Protein AF-A0A7K0QNM3-F1 (afdb_monomer)

Nearest PDB structures (foldseek):
  1wh9-assembly1_A  TM=2.686E-01  e=2.298E+00  Homo sapiens
  5xxu-assembly1_D  TM=2.944E-01  e=6.802E+00  Toxoplasma gondii

Radius of gyration: 26.14 Å; Cα contacts (8 Å, |Δi|>4): 120; chains: 1; bounding box: 42×75×61 Å

Structure (mmCIF, N/CA/C/O backbone):
data_AF-A0A7K0QNM3-F1
#
_entry.id   AF-A0A7K0QNM3-F1
#
loop_
_atom_site.group_PDB
_atom_site.id
_atom_site.type_symbol
_atom_site.label_atom_id
_atom_site.label_alt_id
_atom_site.label_comp_id
_atom_site.label_asym_id
_atom_site.label_entity_id
_atom_site.label_seq_id
_atom_site.pdbx_PDB_ins_code
_atom_site.Cartn_x
_atom_site.Cartn_y
_atom_site.Cartn_z
_atom_site.occupancy
_atom_site.B_iso_or_equiv
_atom_site.auth_seq_id
_atom_site.auth_comp_id
_atom_site.auth_asym_id
_atom_site.auth_atom_id
_atom_site.pdbx_PDB_model_num
ATOM 1 N N . MET A 1 1 ? -21.523 -57.643 -12.670 1.00 50.50 1 MET A N 1
ATOM 2 C CA . MET A 1 1 ? -20.105 -58.072 -12.779 1.00 50.50 1 MET A CA 1
ATOM 3 C C . MET A 1 1 ? -19.397 -57.445 -13.990 1.00 50.50 1 MET A C 1
ATOM 5 O O . MET A 1 1 ? -18.878 -58.163 -14.833 1.00 50.50 1 MET A O 1
ATOM 9 N N . LYS A 1 2 ? -19.376 -56.111 -14.109 1.00 42.62 2 LYS A N 1
ATOM 10 C CA . LYS A 1 2 ? -18.713 -55.404 -15.231 1.00 42.62 2 LYS A CA 1
ATOM 11 C C . LYS A 1 2 ? -18.006 -54.104 -14.812 1.00 42.62 2 LYS A C 1
ATOM 13 O O . LYS A 1 2 ? -17.460 -53.414 -15.654 1.00 42.62 2 LYS A O 1
ATOM 18 N N . ILE A 1 3 ? -17.982 -53.801 -13.511 1.00 51.78 3 ILE A N 1
ATOM 19 C CA . ILE A 1 3 ? -17.499 -52.521 -12.958 1.00 51.78 3 ILE A CA 1
ATOM 20 C C . ILE A 1 3 ? -16.169 -52.710 -12.190 1.00 51.78 3 ILE A C 1
ATOM 22 O O . ILE A 1 3 ? -15.588 -51.763 -11.688 1.00 51.78 3 ILE A O 1
ATOM 26 N N . LEU A 1 4 ? -15.637 -53.939 -12.133 1.00 44.53 4 LEU A N 1
ATOM 27 C CA . LEU A 1 4 ? -14.454 -54.290 -11.326 1.00 44.53 4 LEU A CA 1
ATOM 28 C C . LEU A 1 4 ? -13.198 -54.607 -12.164 1.00 44.53 4 LEU A C 1
ATOM 30 O O . LEU A 1 4 ? -12.223 -55.130 -11.648 1.00 44.53 4 LEU A O 1
ATOM 34 N N . ARG A 1 5 ? -13.211 -54.323 -13.474 1.00 45.72 5 ARG A N 1
ATOM 35 C CA . ARG A 1 5 ? -12.086 -54.621 -14.390 1.00 45.72 5 ARG A CA 1
ATOM 36 C C . ARG A 1 5 ? -11.502 -53.403 -15.104 1.00 45.72 5 ARG A C 1
ATOM 38 O O . ARG A 1 5 ? -10.649 -53.569 -15.961 1.00 45.72 5 ARG A O 1
ATOM 45 N N . VAL A 1 6 ? -11.951 -52.196 -14.765 1.00 43.94 6 VAL A N 1
ATOM 46 C CA . VAL A 1 6 ? -11.486 -50.961 -15.426 1.00 43.94 6 VAL A CA 1
ATOM 47 C C . VAL A 1 6 ? -10.458 -50.201 -14.570 1.00 43.94 6 VAL A C 1
ATOM 49 O O . VAL A 1 6 ? -9.811 -49.286 -15.052 1.00 43.94 6 VAL A O 1
ATOM 52 N N . LEU A 1 7 ? -10.234 -50.618 -13.318 1.00 46.38 7 LEU A N 1
ATOM 53 C CA . LEU A 1 7 ? -9.325 -49.940 -12.378 1.00 46.38 7 LEU A CA 1
ATOM 54 C C . LEU A 1 7 ? -7.872 -50.445 -12.387 1.00 46.38 7 LEU A C 1
ATOM 56 O O . LEU A 1 7 ? -7.082 -50.032 -11.546 1.00 46.38 7 LEU A O 1
ATOM 60 N N . LEU A 1 8 ? -7.491 -51.326 -13.312 1.00 46.09 8 LEU A N 1
ATOM 61 C CA . LEU A 1 8 ? -6.155 -51.925 -13.306 1.00 46.09 8 LEU A CA 1
ATOM 62 C C . LEU A 1 8 ? -5.612 -52.112 -14.727 1.00 46.09 8 LEU A C 1
ATOM 64 O O . LEU A 1 8 ? -5.433 -53.230 -15.196 1.00 46.09 8 LEU A O 1
ATOM 68 N N . ALA A 1 9 ? -5.367 -51.013 -15.437 1.00 40.75 9 ALA A N 1
ATOM 69 C CA . ALA A 1 9 ? -4.527 -51.056 -16.629 1.00 40.75 9 ALA A CA 1
ATOM 70 C C . ALA A 1 9 ? -3.890 -49.689 -16.895 1.00 40.75 9 ALA A C 1
ATOM 72 O O . ALA A 1 9 ? -4.554 -48.784 -17.382 1.00 40.75 9 ALA A O 1
ATOM 73 N N . ALA A 1 10 ? -2.592 -49.619 -16.581 1.00 42.94 10 ALA A N 1
ATOM 74 C CA . ALA A 1 10 ? -1.568 -48.835 -17.273 1.00 42.94 10 ALA A CA 1
ATOM 75 C C . ALA A 1 10 ? -1.794 -47.307 -17.311 1.00 42.94 10 ALA A C 1
ATOM 77 O O . ALA A 1 10 ? -2.586 -46.788 -18.083 1.00 42.94 10 ALA A O 1
ATOM 78 N N . LEU A 1 11 ? -1.156 -46.506 -16.452 1.00 49.47 11 LEU A N 1
ATOM 79 C CA . LEU A 1 11 ? 0.298 -46.281 -16.401 1.00 49.47 11 LEU A CA 1
ATOM 80 C C . LEU A 1 11 ? 0.899 -46.111 -17.809 1.00 49.47 11 LEU A C 1
ATOM 82 O O . LEU A 1 11 ? 0.914 -47.063 -18.580 1.00 49.47 11 LEU A O 1
ATOM 86 N N . VAL A 1 12 ? 1.501 -44.938 -18.043 1.00 44.09 12 VAL A N 1
ATOM 87 C CA . VAL A 1 12 ? 2.282 -44.524 -19.228 1.00 44.09 12 VAL A CA 1
ATOM 88 C C . VAL A 1 12 ? 1.448 -43.894 -20.349 1.00 44.09 12 VAL A C 1
ATOM 90 O O . VAL A 1 12 ? 0.789 -44.592 -21.105 1.00 44.09 12 VAL A O 1
ATOM 93 N N . CYS A 1 13 ? 1.526 -42.562 -20.477 1.00 40.00 13 CYS A N 1
ATOM 94 C CA . CYS A 1 13 ? 2.000 -41.903 -21.703 1.00 40.00 13 CYS A CA 1
ATOM 95 C C . CYS A 1 13 ? 1.936 -40.365 -21.606 1.00 40.00 13 CYS A C 1
ATOM 97 O O . CYS A 1 13 ? 0.873 -39.770 -21.704 1.00 40.00 13 CYS A O 1
ATOM 99 N N . VAL A 1 14 ? 3.132 -39.774 -21.528 1.00 49.59 14 VAL A N 1
ATOM 100 C CA . VAL A 1 14 ? 3.577 -38.635 -22.352 1.00 49.59 14 VAL A CA 1
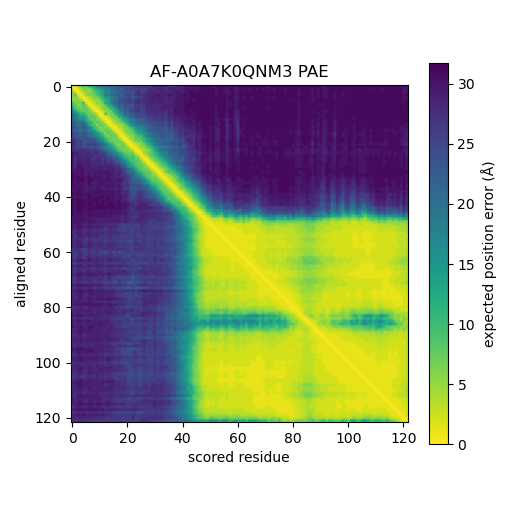ATOM 101 C C . VAL A 1 14 ? 3.122 -37.215 -21.964 1.00 49.59 14 VAL A C 1
ATOM 103 O O . VAL A 1 14 ? 1.956 -36.843 -21.956 1.00 49.59 14 VAL A O 1
ATOM 106 N N . ALA A 1 15 ? 4.159 -36.428 -21.671 1.00 48.56 15 ALA A N 1
ATOM 107 C CA . ALA A 1 15 ? 4.231 -34.978 -21.562 1.00 48.56 15 ALA A CA 1
ATOM 108 C C . ALA A 1 15 ? 3.926 -34.243 -22.891 1.00 48.56 15 ALA A C 1
ATOM 110 O O . ALA A 1 15 ? 3.743 -34.887 -23.914 1.00 48.56 15 ALA A O 1
ATOM 111 N N . LEU A 1 16 ? 4.026 -32.902 -22.865 1.00 43.50 16 LEU A N 1
ATOM 112 C CA . LEU A 1 16 ? 3.831 -31.897 -23.941 1.00 43.50 16 LEU A CA 1
ATOM 113 C C . LEU A 1 16 ? 2.384 -31.361 -24.022 1.00 43.50 16 LEU A C 1
ATOM 115 O O . LEU A 1 16 ? 1.444 -32.134 -24.054 1.00 43.50 16 LEU A O 1
ATOM 119 N N . ALA A 1 17 ? 2.100 -30.056 -24.077 1.00 50.16 17 ALA A N 1
ATOM 120 C CA . ALA A 1 17 ? 2.934 -28.892 -24.357 1.00 50.16 17 ALA A CA 1
ATOM 121 C C . ALA A 1 17 ? 2.348 -27.626 -23.699 1.00 50.16 17 ALA A C 1
ATOM 123 O O . ALA A 1 17 ? 1.141 -27.400 -23.710 1.00 50.16 17 ALA A O 1
ATOM 124 N N . VAL A 1 18 ? 3.235 -26.772 -23.187 1.00 52.00 18 VAL A N 1
ATOM 125 C CA . VAL A 1 18 ? 2.975 -25.343 -22.986 1.00 52.00 18 VAL A CA 1
ATOM 126 C C . VAL A 1 18 ? 2.908 -24.704 -24.373 1.00 52.00 18 VAL A C 1
ATOM 128 O O . VAL A 1 18 ? 3.913 -24.677 -25.078 1.00 52.00 18 VAL A O 1
ATOM 131 N N . THR A 1 19 ? 1.746 -24.198 -24.781 1.00 57.47 19 THR A N 1
ATOM 132 C CA . THR A 1 19 ? 1.618 -23.355 -25.978 1.00 57.47 19 THR A CA 1
ATOM 133 C C . THR A 1 19 ? 1.457 -21.903 -25.554 1.00 57.47 19 THR A C 1
ATOM 135 O O . THR A 1 19 ? 0.364 -21.451 -25.218 1.00 57.47 19 THR A O 1
ATOM 138 N N . VAL A 1 20 ? 2.571 -21.174 -25.574 1.00 53.44 20 VAL A N 1
ATOM 139 C CA . VAL A 1 20 ? 2.591 -19.713 -25.661 1.00 53.44 20 VAL A CA 1
ATOM 140 C C . VAL A 1 20 ? 2.182 -19.318 -27.082 1.00 53.44 20 VAL A C 1
ATOM 142 O O . VAL A 1 20 ? 2.952 -19.484 -28.021 1.00 53.44 20 VAL A O 1
ATOM 145 N N . ALA A 1 21 ? 0.959 -18.820 -27.253 1.00 52.47 21 ALA A N 1
ATOM 146 C CA . ALA A 1 21 ? 0.558 -18.115 -28.466 1.00 52.47 21 ALA A CA 1
ATOM 147 C C . ALA A 1 21 ? 0.656 -16.609 -28.188 1.00 52.47 21 ALA A C 1
ATOM 149 O O . ALA A 1 21 ? -0.248 -16.006 -27.616 1.00 52.47 21 ALA A O 1
ATOM 150 N N . ALA A 1 22 ? 1.803 -16.037 -28.552 1.00 54.47 22 ALA A N 1
ATOM 151 C CA . ALA A 1 22 ? 2.033 -14.605 -28.663 1.00 54.47 22 ALA A CA 1
ATOM 152 C C . ALA A 1 22 ? 2.212 -14.265 -30.153 1.00 54.47 22 ALA A C 1
ATOM 154 O O . ALA A 1 22 ? 3.224 -14.623 -30.747 1.00 54.47 22 ALA A O 1
ATOM 155 N N . CYS A 1 23 ? 1.194 -13.636 -30.742 1.00 60.44 23 CYS A N 1
ATOM 156 C CA . CYS A 1 23 ? 1.177 -12.799 -31.956 1.00 60.44 23 CYS A CA 1
ATOM 157 C C . CYS A 1 23 ? -0.296 -12.374 -32.109 1.00 60.44 23 CYS A C 1
ATOM 159 O O . CYS A 1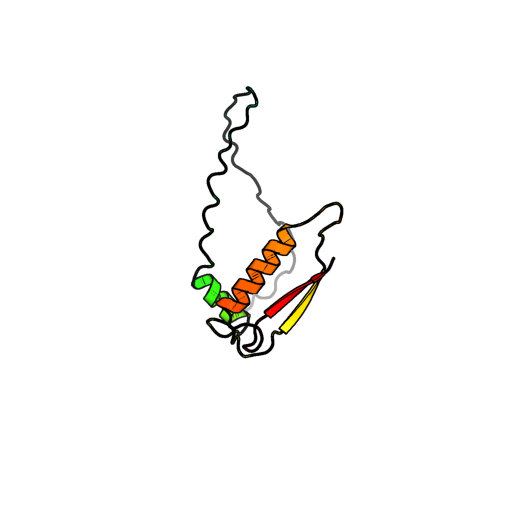 23 ? -1.170 -13.231 -32.082 1.00 60.44 23 CYS A O 1
ATOM 161 N N . GLY A 1 24 ? -0.677 -11.098 -32.128 1.00 46.44 24 GLY A N 1
ATOM 162 C CA . GLY A 1 24 ? -0.025 -10.023 -32.867 1.00 46.44 24 GLY A CA 1
ATOM 163 C C . GLY A 1 24 ? -0.476 -10.143 -34.318 1.00 46.44 24 GLY A C 1
ATOM 164 O O . GLY A 1 24 ? 0.248 -10.714 -35.119 1.00 46.44 24 GLY A O 1
ATOM 165 N N . ASP A 1 25 ? -1.709 -9.727 -34.612 1.00 42.53 25 ASP A N 1
A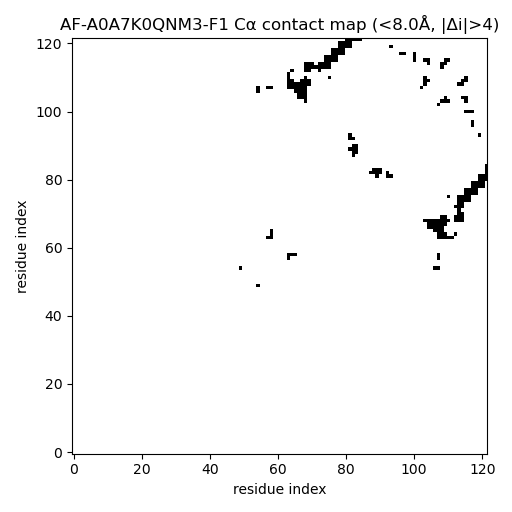TOM 166 C CA . ASP A 1 25 ? -2.231 -9.706 -35.979 1.00 42.53 25 ASP A CA 1
ATOM 167 C C . ASP A 1 25 ? -1.692 -8.450 -36.676 1.00 42.53 25 ASP A C 1
ATOM 169 O O . ASP A 1 25 ? -2.017 -7.317 -36.312 1.00 42.53 25 ASP A O 1
ATOM 173 N N . ASP A 1 26 ? -0.776 -8.683 -37.613 1.00 53.44 26 ASP A N 1
ATOM 174 C CA . ASP A 1 26 ? -0.154 -7.697 -38.487 1.00 53.44 26 ASP A CA 1
ATOM 175 C C . ASP A 1 26 ? -1.171 -7.165 -39.504 1.00 53.44 26 ASP A C 1
ATOM 177 O O . ASP A 1 26 ? -1.439 -7.818 -40.518 1.00 53.44 26 ASP A O 1
ATOM 181 N N . ASN A 1 27 ? -1.664 -5.938 -39.312 1.00 57.62 27 ASN A N 1
ATOM 182 C CA . ASN A 1 27 ? -2.292 -5.205 -40.407 1.00 57.62 27 ASN A CA 1
ATOM 183 C C . ASN A 1 27 ? -1.230 -4.353 -41.117 1.00 57.62 27 ASN A C 1
ATOM 185 O O . ASN A 1 27 ? -0.685 -3.397 -40.565 1.00 57.62 27 ASN A O 1
ATOM 189 N N . LYS A 1 28 ? -0.903 -4.763 -42.345 1.00 51.72 28 LYS A N 1
ATOM 190 C CA . LYS A 1 28 ? 0.032 -4.080 -43.239 1.00 51.72 28 LYS A CA 1
ATOM 191 C C . LYS A 1 28 ? -0.582 -2.763 -43.712 1.00 51.72 28 LYS A C 1
ATOM 193 O O . LYS A 1 28 ? -1.559 -2.811 -44.444 1.00 51.72 28 LYS A O 1
ATOM 198 N N . ASP A 1 29 ? 0.059 -1.635 -43.420 1.00 51.72 29 ASP A N 1
ATOM 199 C CA . ASP A 1 29 ? -0.014 -0.457 -44.285 1.00 51.72 29 ASP A CA 1
ATOM 200 C C . ASP A 1 29 ? 1.339 0.259 -44.339 1.00 51.72 29 ASP A C 1
ATOM 202 O O . ASP A 1 29 ? 1.988 0.554 -43.336 1.00 51.72 29 ASP A O 1
ATOM 206 N N . ASN A 1 30 ? 1.791 0.453 -45.573 1.00 53.25 30 ASN A N 1
ATOM 207 C CA . ASN A 1 30 ? 3.121 0.878 -45.971 1.00 53.25 30 ASN A CA 1
ATOM 208 C C . ASN A 1 30 ? 3.104 2.386 -46.264 1.00 53.25 30 ASN A C 1
ATOM 210 O O . ASN A 1 30 ? 2.454 2.814 -47.214 1.00 53.25 30 ASN A O 1
ATOM 214 N N . GLY A 1 31 ? 3.847 3.187 -45.497 1.00 45.78 31 GLY A N 1
ATOM 215 C CA . GLY A 1 31 ? 3.977 4.625 -45.741 1.00 45.78 31 GLY A CA 1
ATOM 216 C C . GLY A 1 31 ? 5.141 5.244 -44.973 1.00 45.78 31 GLY A C 1
ATOM 217 O O . GLY A 1 31 ? 4.979 5.706 -43.851 1.00 45.78 31 GLY A O 1
ATOM 218 N N . SER A 1 32 ? 6.326 5.237 -45.582 1.00 49.44 32 SER A N 1
ATOM 219 C CA . SER A 1 32 ? 7.523 5.914 -45.073 1.00 49.44 32 SER A CA 1
ATOM 220 C C . SER A 1 32 ? 7.490 7.402 -45.441 1.00 49.44 32 SER A C 1
ATOM 222 O O . SER A 1 32 ? 7.298 7.732 -46.611 1.00 49.44 32 SER A O 1
ATOM 224 N N . GLY A 1 33 ? 7.712 8.295 -44.470 1.00 38.03 33 GLY A N 1
ATOM 225 C CA . GLY A 1 33 ? 7.920 9.719 -44.744 1.00 38.03 33 GLY A CA 1
ATOM 226 C C . GLY A 1 33 ? 7.871 10.647 -43.527 1.00 38.03 33 GLY A C 1
ATOM 227 O O . GLY A 1 33 ? 6.816 11.171 -43.202 1.00 38.03 33 GLY A O 1
ATOM 228 N N . GLY A 1 34 ? 9.042 10.934 -42.946 1.00 38.53 34 GLY A N 1
ATOM 229 C CA . GLY A 1 34 ? 9.384 12.277 -42.452 1.00 38.53 34 GLY A CA 1
ATOM 230 C C . GLY A 1 34 ? 8.916 12.699 -41.053 1.00 38.53 34 GLY A C 1
ATOM 231 O O . GLY A 1 34 ? 7.780 13.100 -40.843 1.00 38.53 34 GLY A O 1
ATOM 232 N N . SER A 1 35 ? 9.876 12.728 -40.129 1.00 49.88 35 SER A N 1
ATOM 233 C CA . SER A 1 35 ? 9.825 13.344 -38.799 1.00 49.88 35 SER A CA 1
ATOM 234 C C . SER A 1 35 ? 9.361 14.811 -38.810 1.00 49.88 35 SER A C 1
ATOM 236 O O . SER A 1 35 ? 9.998 15.657 -39.435 1.00 49.88 35 SER A O 1
ATOM 238 N N . SER A 1 36 ? 8.316 15.129 -38.042 1.00 38.25 36 SER A N 1
ATOM 239 C CA . SER A 1 36 ? 8.258 16.356 -37.240 1.00 38.25 36 SER A CA 1
ATOM 240 C C . SER A 1 36 ? 7.251 16.181 -36.107 1.00 38.25 36 SER A C 1
ATOM 242 O O . SER A 1 36 ? 6.093 15.815 -36.302 1.00 38.25 36 SER A O 1
ATOM 244 N N . SER A 1 37 ? 7.750 16.403 -34.901 1.00 51.56 37 SER A N 1
ATOM 245 C CA . SER A 1 37 ? 7.082 16.279 -33.618 1.00 51.56 37 SER A CA 1
ATOM 246 C C . SER A 1 37 ? 5.850 17.174 -33.508 1.00 51.56 37 SER A C 1
ATOM 248 O O . SER A 1 37 ? 5.969 18.392 -33.383 1.00 51.56 37 SER A O 1
ATOM 250 N N . THR A 1 38 ? 4.668 16.573 -33.428 1.00 41.88 38 THR A N 1
ATOM 251 C CA . THR A 1 38 ? 3.570 17.080 -32.592 1.00 41.88 38 THR A CA 1
ATOM 252 C C . THR A 1 38 ? 2.709 15.899 -32.164 1.00 41.88 38 THR A C 1
ATOM 254 O O . THR A 1 38 ? 1.563 15.756 -32.580 1.00 41.88 38 THR A O 1
ATOM 257 N N . THR A 1 39 ? 3.244 15.039 -31.297 1.00 34.38 39 THR A N 1
ATOM 258 C CA . THR A 1 39 ? 2.349 14.302 -30.405 1.00 34.38 39 THR A CA 1
ATOM 259 C C . THR A 1 39 ? 1.972 15.299 -29.331 1.00 34.38 39 THR A C 1
ATOM 261 O O . THR A 1 39 ? 2.743 15.584 -28.416 1.00 34.38 39 THR A O 1
ATOM 264 N N . LYS A 1 40 ? 0.799 15.909 -29.500 1.00 43.75 40 LYS A N 1
ATOM 265 C CA . LYS A 1 40 ? 0.070 16.481 -28.378 1.00 43.75 40 LYS A CA 1
ATOM 266 C C . LYS A 1 40 ? 0.087 15.398 -27.302 1.00 43.75 40 LYS A C 1
ATOM 268 O O . LYS A 1 40 ? -0.427 14.306 -27.528 1.00 43.75 40 LYS A O 1
ATOM 273 N N . THR A 1 41 ? 0.732 15.670 -26.175 1.00 45.56 41 THR A N 1
ATOM 274 C CA . THR A 1 41 ? 0.459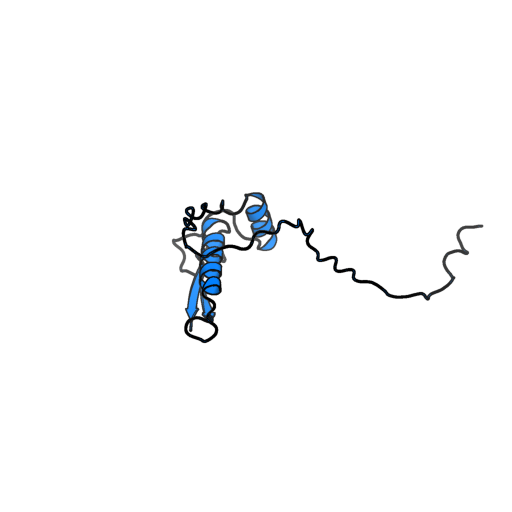 14.936 -24.947 1.00 45.56 41 THR A CA 1
ATOM 275 C C . THR A 1 41 ? -0.999 15.237 -24.636 1.00 45.56 41 THR A C 1
ATOM 277 O O . THR A 1 41 ? -1.307 16.236 -23.987 1.00 45.56 41 THR A O 1
ATOM 280 N N . ASP A 1 42 ? -1.908 14.447 -25.209 1.00 38.84 42 ASP A N 1
ATOM 281 C CA . ASP A 1 42 ? -3.288 14.421 -24.769 1.00 38.84 42 ASP A CA 1
ATOM 282 C C . ASP A 1 42 ? -3.216 14.106 -23.284 1.00 38.84 42 ASP A C 1
ATOM 284 O O . ASP A 1 42 ? -2.644 13.093 -22.870 1.00 38.84 42 ASP A O 1
ATOM 288 N N . GLY A 1 43 ? -3.654 15.094 -22.499 1.00 49.41 43 GLY A N 1
ATOM 289 C CA . GLY A 1 43 ? -3.552 15.100 -21.054 1.00 49.41 43 GLY A CA 1
ATOM 290 C C . GLY A 1 43 ? -3.954 13.737 -20.536 1.00 49.41 43 GLY A C 1
ATOM 291 O O . GLY A 1 43 ? -5.050 13.270 -20.851 1.00 49.41 43 GLY A O 1
ATOM 292 N N . GLY A 1 44 ? -3.024 13.104 -19.813 1.00 41.78 44 GLY A N 1
ATOM 293 C CA . GLY A 1 44 ? -3.202 11.773 -19.262 1.00 41.78 44 GLY A CA 1
ATOM 294 C C . GLY A 1 44 ? -4.592 11.692 -18.665 1.00 41.78 44 GLY A C 1
ATOM 295 O O . GLY A 1 44 ? -4.890 12.385 -17.690 1.00 41.78 44 GLY A O 1
ATOM 296 N N . SER A 1 45 ? -5.453 10.909 -19.319 1.00 44.88 45 SER A N 1
ATOM 297 C CA . SER A 1 45 ? -6.748 10.546 -18.775 1.00 44.88 45 SER A CA 1
ATOM 298 C C . SER A 1 45 ? -6.456 10.093 -17.358 1.00 44.88 45 SER A C 1
ATOM 300 O O . SER A 1 45 ? -5.644 9.183 -17.174 1.00 44.88 45 SER A O 1
ATOM 302 N N . ALA A 1 46 ? -6.997 10.800 -16.363 1.00 58.06 46 ALA A N 1
ATOM 303 C CA . ALA A 1 46 ? -6.877 10.373 -14.984 1.00 58.06 46 ALA A CA 1
ATOM 304 C C . ALA A 1 46 ? -7.397 8.939 -14.969 1.00 58.06 46 ALA A C 1
ATOM 306 O O . ALA A 1 46 ? -8.597 8.726 -15.153 1.00 58.06 46 ALA A O 1
ATOM 307 N N . ALA A 1 47 ? -6.480 7.970 -14.876 1.00 66.38 47 ALA A N 1
ATOM 308 C CA . ALA A 1 47 ? -6.843 6.571 -14.896 1.00 66.38 47 ALA A CA 1
ATOM 309 C C . ALA A 1 47 ? -7.897 6.416 -13.808 1.00 66.38 47 ALA A C 1
ATOM 311 O O . ALA A 1 47 ? -7.662 6.813 -12.660 1.00 66.38 47 ALA A O 1
ATOM 312 N N . ALA A 1 48 ? -9.086 5.956 -14.200 1.00 74.12 48 ALA A N 1
ATOM 313 C CA . ALA A 1 48 ? -10.158 5.746 -13.250 1.00 74.12 48 ALA A CA 1
ATOM 314 C C . ALA A 1 48 ? -9.577 4.919 -12.099 1.00 74.12 48 ALA A C 1
ATOM 316 O O . ALA A 1 48 ? -8.884 3.925 -12.334 1.00 74.12 48 ALA A O 1
ATOM 317 N N . GLY A 1 49 ? -9.778 5.391 -10.866 1.00 81.38 49 GLY A N 1
ATOM 318 C CA . GLY A 1 49 ? -9.289 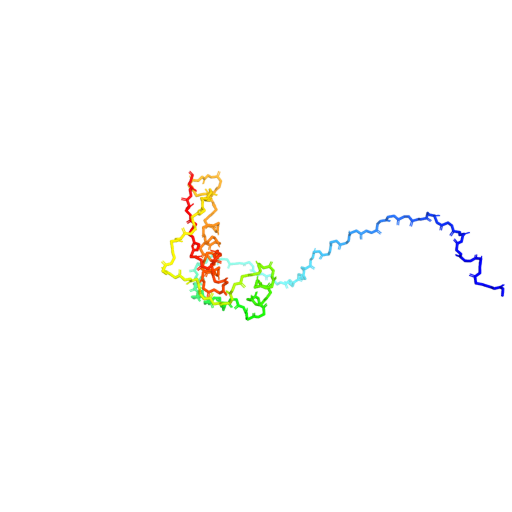4.694 -9.682 1.00 81.38 49 GLY A CA 1
ATOM 319 C C . GLY A 1 49 ? -9.759 3.232 -9.663 1.00 81.38 49 GLY A C 1
ATOM 320 O O . GLY A 1 49 ? -10.661 2.857 -10.418 1.00 81.38 49 GLY A O 1
ATOM 321 N N . PRO A 1 50 ? -9.170 2.389 -8.799 1.00 89.12 50 PRO A N 1
ATOM 322 C CA . PRO A 1 50 ? -9.500 0.969 -8.758 1.00 89.12 50 PRO A CA 1
ATOM 323 C C . PRO A 1 50 ? -11.010 0.765 -8.621 1.00 89.12 50 PRO A C 1
ATOM 325 O O . PRO A 1 50 ? -11.671 1.440 -7.828 1.00 89.12 50 PRO A O 1
ATOM 328 N N . SER A 1 51 ? -11.547 -0.172 -9.406 1.00 95.12 51 SER A N 1
ATOM 329 C CA . SER A 1 51 ? -12.968 -0.515 -9.360 1.00 95.12 51 SER A CA 1
ATOM 330 C C . SER A 1 51 ? -13.366 -1.021 -7.971 1.00 95.12 51 SER A C 1
ATOM 332 O O . SER A 1 51 ? -12.528 -1.545 -7.231 1.00 95.12 51 SER A O 1
ATOM 334 N N . GLN A 1 52 ? -14.654 -0.942 -7.629 1.00 95.50 52 GLN A N 1
ATOM 335 C CA . GLN A 1 52 ? -15.133 -1.487 -6.356 1.00 95.50 52 GLN A CA 1
ATOM 336 C C . GLN A 1 52 ? -14.831 -2.989 -6.232 1.00 95.50 52 GLN A C 1
ATOM 338 O O . GLN A 1 52 ? -14.356 -3.423 -5.190 1.00 95.50 52 GLN A O 1
ATOM 343 N N . ALA A 1 53 ? -14.964 -3.758 -7.318 1.00 97.31 53 ALA A N 1
ATOM 344 C CA . ALA A 1 53 ? -14.608 -5.178 -7.331 1.00 97.31 53 ALA A CA 1
ATOM 345 C C . ALA A 1 53 ? -13.122 -5.422 -6.995 1.00 97.31 53 ALA A C 1
ATOM 347 O O . ALA A 1 53 ? -12.782 -6.389 -6.314 1.00 97.31 53 ALA A O 1
ATOM 348 N N . THR A 1 54 ? -12.228 -4.529 -7.434 1.00 96.62 54 THR A N 1
ATOM 349 C CA . THR A 1 54 ? -10.799 -4.574 -7.085 1.00 96.62 54 THR A CA 1
ATOM 350 C C . THR A 1 54 ? -10.579 -4.291 -5.599 1.00 96.62 54 THR A C 1
ATOM 352 O O . THR A 1 54 ? -9.784 -4.976 -4.958 1.00 96.62 54 THR A O 1
ATOM 355 N N . VAL A 1 55 ? -11.290 -3.307 -5.040 1.00 97.38 55 VAL A N 1
ATOM 356 C CA . VAL A 1 55 ? -11.241 -2.991 -3.603 1.00 97.38 55 VAL A CA 1
ATOM 357 C C . VAL A 1 55 ? -11.747 -4.176 -2.778 1.00 97.38 55 VAL A C 1
ATOM 359 O O . VAL A 1 55 ? -11.079 -4.583 -1.832 1.00 97.38 55 VAL A O 1
ATOM 362 N N . ASP A 1 56 ? -12.870 -4.779 -3.168 1.00 98.06 56 ASP A N 1
ATOM 363 C CA . ASP A 1 56 ? -13.470 -5.916 -2.463 1.00 98.06 56 ASP A CA 1
ATOM 364 C C . ASP A 1 56 ? -12.547 -7.143 -2.480 1.00 98.06 56 ASP A C 1
ATOM 366 O O . ASP A 1 56 ? -12.359 -7.806 -1.455 1.00 98.06 56 ASP A O 1
ATOM 370 N N . LEU A 1 57 ? -11.908 -7.418 -3.625 1.00 98.19 57 LEU A N 1
ATOM 371 C CA . LEU A 1 57 ? -10.897 -8.468 -3.739 1.00 98.19 57 LEU A CA 1
ATOM 372 C C . LEU A 1 57 ? -9.707 -8.203 -2.809 1.00 98.19 57 LEU A C 1
ATOM 374 O O . LEU A 1 57 ? -9.269 -9.110 -2.101 1.00 98.19 57 LEU A O 1
ATOM 378 N N . ALA A 1 58 ? -9.198 -6.970 -2.786 1.00 97.31 58 ALA A N 1
ATOM 379 C CA . ALA A 1 58 ? -8.072 -6.593 -1.940 1.00 97.31 58 ALA A CA 1
ATOM 380 C C . ALA A 1 58 ? -8.413 -6.689 -0.443 1.00 97.31 58 ALA A C 1
ATOM 382 O O . ALA A 1 58 ? -7.608 -7.198 0.336 1.00 97.31 58 ALA A O 1
ATOM 383 N N . LEU A 1 59 ? -9.615 -6.274 -0.035 1.00 97.88 59 LEU A N 1
ATOM 384 C CA . LEU A 1 59 ? -10.095 -6.417 1.342 1.00 97.88 59 LEU A CA 1
ATOM 385 C C . LEU A 1 59 ? -10.189 -7.888 1.750 1.00 97.88 59 LEU A C 1
ATOM 387 O O . LEU A 1 59 ? -9.698 -8.265 2.812 1.00 97.88 59 LEU A O 1
ATOM 391 N N . LYS A 1 60 ? -10.744 -8.740 0.880 1.00 98.00 60 LYS A N 1
ATOM 392 C CA . LYS A 1 60 ? -10.825 -10.185 1.122 1.00 98.00 60 LYS A CA 1
ATOM 393 C C . LYS A 1 60 ? -9.445 -10.835 1.230 1.00 98.00 60 LYS A C 1
ATOM 395 O O . LYS A 1 60 ? -9.255 -11.707 2.070 1.00 98.00 60 LYS A O 1
ATOM 400 N N . TYR A 1 61 ? -8.504 -10.433 0.378 1.00 97.56 61 TYR A N 1
ATOM 401 C CA . TYR A 1 61 ? -7.153 -10.991 0.365 1.00 97.56 61 TYR A CA 1
ATOM 402 C C . TYR A 1 61 ? -6.334 -10.572 1.593 1.00 97.56 61 TYR A C 1
ATOM 404 O O . TYR A 1 61 ? -5.619 -11.385 2.168 1.00 97.56 61 TYR A O 1
ATOM 412 N N . THR A 1 62 ? -6.445 -9.308 2.002 1.00 96.44 62 THR A N 1
ATOM 413 C CA . THR A 1 62 ? -5.633 -8.742 3.092 1.00 96.44 62 THR A CA 1
ATOM 414 C C . THR A 1 62 ? -6.252 -8.921 4.477 1.00 96.44 62 THR A C 1
ATOM 416 O O . THR A 1 62 ? -5.542 -8.810 5.473 1.00 96.44 62 THR A O 1
ATOM 419 N N . GLY A 1 63 ? -7.567 -9.148 4.567 1.00 95.81 63 GLY A N 1
ATOM 420 C CA . GLY A 1 63 ? -8.307 -9.048 5.828 1.00 95.81 63 GLY A CA 1
ATOM 421 C C . GLY A 1 63 ? -8.405 -7.610 6.359 1.00 95.81 63 GLY A C 1
ATOM 422 O O . GLY A 1 63 ? -8.717 -7.410 7.532 1.00 95.81 63 GLY A O 1
ATOM 423 N N . GLY A 1 64 ? -8.103 -6.615 5.516 1.00 93.94 64 GLY A N 1
ATOM 424 C CA . GLY A 1 64 ? -8.139 -5.197 5.857 1.00 93.94 64 GLY A CA 1
ATOM 425 C C . GLY A 1 64 ? -9.550 -4.674 6.127 1.00 93.94 64 GLY A C 1
ATOM 426 O O . GLY A 1 64 ? -10.561 -5.336 5.876 1.00 93.94 64 GLY A O 1
ATOM 427 N N . LYS A 1 65 ? -9.626 -3.439 6.629 1.00 95.56 65 LYS A N 1
ATOM 428 C CA . LYS A 1 65 ? -10.898 -2.774 6.917 1.00 95.56 65 LYS A CA 1
ATOM 429 C C . LYS A 1 65 ? -11.246 -1.824 5.780 1.00 95.56 65 LYS A C 1
ATOM 431 O O . LYS A 1 65 ? -10.457 -0.954 5.445 1.00 95.56 65 LYS A O 1
ATOM 436 N N . ALA A 1 66 ? -12.461 -1.923 5.249 1.00 97.00 66 ALA A N 1
ATOM 437 C CA . ALA A 1 66 ? -12.922 -0.991 4.227 1.00 97.00 66 ALA A CA 1
ATOM 438 C C . ALA A 1 66 ? -12.833 0.474 4.698 1.00 97.00 66 ALA A C 1
ATOM 440 O O . ALA A 1 66 ? -13.264 0.814 5.812 1.00 97.00 66 ALA A O 1
ATOM 441 N N . GLY A 1 67 ? -12.323 1.327 3.807 1.00 96.69 67 GLY A N 1
ATOM 442 C CA . GLY A 1 67 ? -12.242 2.775 3.981 1.00 96.69 67 GLY A CA 1
ATOM 443 C C . GLY A 1 67 ? -10.841 3.280 4.317 1.00 96.69 67 GLY A C 1
ATOM 444 O O . GLY A 1 67 ? -9.844 2.583 4.129 1.00 96.69 67 GLY A O 1
ATOM 445 N N . ALA A 1 68 ? -10.782 4.524 4.787 1.00 97.88 68 ALA A N 1
ATOM 446 C CA . ALA A 1 68 ? -9.524 5.184 5.093 1.00 97.88 68 ALA A CA 1
ATOM 447 C C . ALA A 1 68 ? -8.900 4.678 6.406 1.00 97.88 68 ALA A C 1
ATOM 449 O O . ALA A 1 68 ? -9.606 4.267 7.331 1.00 97.88 68 ALA A O 1
ATOM 450 N N . ALA A 1 69 ? -7.572 4.737 6.482 1.00 97.88 69 ALA A N 1
ATOM 451 C CA . ALA A 1 69 ? -6.806 4.533 7.702 1.00 97.88 69 ALA A CA 1
ATOM 452 C C . ALA A 1 69 ? -7.132 5.614 8.743 1.00 97.88 69 ALA A C 1
ATOM 454 O O . ALA A 1 69 ? -7.474 6.750 8.406 1.00 97.88 69 ALA A O 1
ATOM 455 N N . ASP A 1 70 ? -6.982 5.270 10.017 1.00 97.75 70 ASP A N 1
ATOM 456 C CA . ASP A 1 70 ? -7.177 6.201 11.121 1.00 97.75 70 ASP A CA 1
ATOM 457 C C . ASP A 1 70 ? -5.962 7.125 11.254 1.00 97.75 70 ASP A C 1
ATOM 459 O O . ASP A 1 70 ? -4.920 6.737 11.783 1.00 97.75 70 ASP A O 1
ATOM 463 N N . SER A 1 71 ? -6.094 8.366 10.782 1.00 96.31 71 SER A N 1
ATOM 464 C CA . SER A 1 71 ? -5.017 9.362 10.827 1.00 96.31 71 SER A CA 1
ATOM 465 C C . SER A 1 71 ? -4.619 9.790 12.245 1.00 96.31 71 SER A C 1
ATOM 467 O O . SER A 1 71 ? -3.597 10.453 12.398 1.00 96.31 71 SER A O 1
ATOM 469 N N . ALA A 1 72 ? -5.388 9.427 13.280 1.00 97.69 72 ALA A N 1
ATOM 470 C CA . ALA A 1 72 ? -5.005 9.674 14.668 1.00 97.69 72 ALA A CA 1
ATOM 471 C C . ALA A 1 72 ? -3.965 8.665 15.188 1.00 97.69 72 ALA A C 1
ATOM 473 O O . ALA A 1 72 ? -3.326 8.911 16.213 1.00 97.69 72 ALA A O 1
ATOM 474 N N . LYS A 1 73 ? -3.779 7.528 14.504 1.00 97.06 73 LYS A N 1
ATOM 475 C CA . LYS A 1 73 ? -2.774 6.528 14.877 1.00 97.06 73 LYS A CA 1
ATOM 476 C C . LYS A 1 73 ? -1.398 6.881 14.308 1.00 97.06 73 LYS A C 1
ATOM 478 O O . LYS A 1 73 ? -1.313 7.395 13.192 1.00 97.06 73 LYS A O 1
ATOM 483 N N . PRO A 1 74 ? -0.308 6.559 15.029 1.00 97.94 74 PRO A N 1
ATOM 484 C CA . PRO A 1 74 ? 1.036 6.736 14.495 1.00 97.94 74 PRO A CA 1
ATOM 485 C C . PRO A 1 74 ? 1.234 5.860 13.247 1.00 97.94 74 PRO A C 1
ATOM 487 O O . PRO A 1 74 ? 0.783 4.711 13.245 1.00 97.94 74 PRO A O 1
ATOM 490 N N . PRO A 1 75 ? 1.905 6.366 12.198 1.00 97.94 75 PRO A N 1
ATOM 491 C CA . PRO A 1 75 ? 2.077 5.623 10.961 1.00 97.94 75 PRO A CA 1
ATOM 492 C C . PRO A 1 75 ? 3.025 4.432 11.131 1.00 97.94 75 PRO A C 1
ATOM 494 O O . PRO A 1 75 ? 4.025 4.496 11.850 1.00 97.94 75 PRO A O 1
ATOM 497 N N . VAL A 1 76 ? 2.737 3.355 10.404 1.00 98.25 76 VAL A N 1
ATOM 498 C CA . VAL A 1 76 ? 3.643 2.220 10.226 1.00 98.25 76 VAL A CA 1
ATOM 499 C C . VAL A 1 76 ? 4.612 2.564 9.103 1.00 98.25 76 VAL A C 1
ATOM 501 O O . VAL A 1 76 ? 4.208 2.689 7.948 1.00 98.25 76 VAL A O 1
ATOM 504 N N . LYS A 1 77 ? 5.893 2.717 9.447 1.00 97.69 77 LYS A N 1
ATOM 505 C CA . LYS A 1 77 ? 6.947 3.072 8.493 1.00 97.69 77 LYS A CA 1
ATOM 506 C C . LYS A 1 77 ? 7.639 1.828 7.950 1.00 97.69 77 LYS A C 1
ATOM 508 O O . LYS A 1 77 ? 8.109 1.000 8.730 1.00 97.69 77 LYS A O 1
ATOM 513 N N . ILE A 1 78 ? 7.747 1.723 6.628 1.00 96.12 78 ILE A N 1
ATOM 514 C CA . ILE A 1 78 ? 8.490 0.652 5.951 1.00 96.12 78 ILE A CA 1
ATOM 515 C C . ILE A 1 78 ? 9.543 1.285 5.045 1.00 96.12 78 ILE A C 1
ATOM 517 O O . ILE A 1 78 ? 9.211 2.078 4.168 1.00 96.12 78 ILE A O 1
ATOM 521 N N . GLY A 1 79 ? 10.810 0.931 5.258 1.00 94.69 79 GLY A N 1
ATOM 522 C CA . GLY A 1 79 ? 11.904 1.328 4.374 1.00 94.69 79 GLY A CA 1
ATOM 523 C C . GLY A 1 79 ? 11.872 0.538 3.067 1.00 94.69 79 GLY A C 1
ATOM 524 O O . GLY A 1 79 ? 11.713 -0.682 3.094 1.00 94.69 79 GLY A O 1
ATOM 525 N N . PHE A 1 80 ? 12.042 1.218 1.936 1.00 92.56 80 PHE A N 1
ATOM 526 C CA . PHE A 1 80 ? 12.082 0.591 0.618 1.00 92.56 80 PHE A CA 1
ATOM 527 C C . PHE A 1 80 ? 13.225 1.166 -0.219 1.00 92.56 80 PHE A C 1
ATOM 529 O O . PHE A 1 80 ? 13.252 2.363 -0.501 1.00 92.56 80 PHE A O 1
ATOM 536 N N . THR A 1 81 ? 14.158 0.312 -0.636 1.00 91.56 81 THR A N 1
ATOM 537 C CA . THR A 1 81 ? 15.249 0.681 -1.547 1.00 91.56 81 THR A CA 1
ATOM 538 C C . THR A 1 81 ? 14.723 0.797 -2.971 1.00 91.56 81 THR A C 1
ATOM 540 O O . THR A 1 81 ? 14.171 -0.161 -3.511 1.00 91.56 81 THR A O 1
ATOM 543 N N . THR A 1 82 ? 14.903 1.961 -3.577 1.00 86.44 82 THR A N 1
ATOM 544 C CA . THR A 1 82 ? 14.494 2.257 -4.953 1.00 86.44 82 THR A CA 1
ATOM 545 C C . THR A 1 82 ? 15.722 2.370 -5.840 1.00 86.44 82 THR A C 1
ATOM 547 O O . THR A 1 82 ? 16.787 2.768 -5.379 1.00 86.44 82 THR A O 1
ATOM 550 N N . MET A 1 83 ? 15.585 2.052 -7.122 1.00 83.62 83 MET A N 1
ATOM 551 C CA . MET A 1 83 ? 16.670 2.197 -8.095 1.00 83.62 83 MET A CA 1
ATOM 552 C C . MET A 1 83 ? 16.683 3.601 -8.716 1.00 83.62 83 MET A C 1
ATOM 554 O O . MET A 1 83 ? 16.721 3.758 -9.937 1.00 83.62 83 MET A O 1
ATOM 558 N N . ILE A 1 84 ? 16.612 4.623 -7.863 1.00 82.06 84 ILE A N 1
ATOM 559 C CA . ILE A 1 84 ? 16.697 6.033 -8.253 1.00 82.06 84 ILE A CA 1
ATOM 560 C C . ILE A 1 84 ? 18.143 6.506 -8.114 1.00 82.06 84 ILE A C 1
ATOM 562 O O . ILE A 1 84 ? 18.797 6.225 -7.113 1.00 82.06 84 ILE A O 1
ATOM 566 N N . GLY A 1 85 ? 18.648 7.220 -9.123 1.00 77.50 85 GLY A N 1
ATOM 567 C CA . GLY A 1 85 ? 20.025 7.733 -9.143 1.00 77.50 85 GLY A CA 1
ATOM 568 C C . GLY A 1 85 ? 21.107 6.742 -9.607 1.00 77.50 85 GLY A C 1
ATOM 569 O O . GLY A 1 85 ? 22.286 7.095 -9.598 1.00 77.50 85 GLY A O 1
ATOM 570 N N . GLY A 1 86 ? 20.734 5.528 -10.031 1.00 76.69 86 GLY A N 1
ATOM 571 C CA . GLY A 1 86 ? 21.624 4.551 -10.678 1.00 76.69 86 GLY A CA 1
ATOM 572 C C . GLY A 1 86 ? 21.488 4.528 -12.208 1.00 76.69 86 GLY A C 1
ATOM 573 O O . GLY A 1 86 ? 20.629 5.192 -12.777 1.00 76.69 86 GLY A O 1
ATOM 574 N N . THR A 1 87 ? 22.330 3.753 -12.902 1.00 81.56 87 THR A N 1
ATOM 575 C CA . THR A 1 87 ? 22.145 3.445 -14.333 1.00 81.56 87 THR A CA 1
ATOM 576 C C . THR A 1 87 ? 22.000 1.935 -14.517 1.00 81.56 87 THR A C 1
ATOM 578 O O . THR A 1 87 ? 22.959 1.210 -14.238 1.00 81.56 87 THR A O 1
ATOM 581 N N . PRO A 1 88 ? 20.844 1.443 -15.002 1.00 82.69 88 PRO A N 1
ATOM 582 C CA . PRO A 1 88 ? 19.635 2.192 -15.387 1.00 82.69 88 PRO A CA 1
ATOM 583 C C . PRO A 1 88 ? 18.834 2.734 -14.185 1.00 82.69 88 PRO A C 1
ATOM 585 O O . PRO A 1 88 ? 18.956 2.223 -13.074 1.00 82.69 88 PRO A O 1
ATOM 588 N N . GLU A 1 89 ? 18.014 3.759 -14.429 1.00 86.81 89 GLU A N 1
ATOM 589 C CA . GLU A 1 89 ? 17.104 4.354 -13.441 1.00 86.81 89 GLU A CA 1
ATOM 590 C C . GLU A 1 89 ? 15.665 3.856 -13.651 1.00 86.81 89 GLU A C 1
ATOM 592 O O . GLU A 1 89 ? 15.221 3.723 -14.793 1.00 86.81 89 GLU A O 1
ATOM 597 N N . PHE A 1 90 ? 14.938 3.617 -12.553 1.00 88.25 90 PHE A N 1
ATOM 598 C CA . PHE A 1 90 ? 13.573 3.068 -12.559 1.00 88.25 90 PHE A CA 1
ATOM 599 C C . PHE A 1 90 ? 12.591 3.920 -11.728 1.00 88.25 90 PHE A C 1
ATOM 601 O O . PHE A 1 90 ? 12.179 3.528 -10.627 1.00 88.25 90 PHE A O 1
ATOM 608 N N . PRO A 1 91 ? 12.207 5.116 -12.211 1.00 88.88 91 PRO A N 1
ATOM 609 C CA . PRO A 1 91 ? 11.329 6.033 -11.479 1.00 88.88 91 PRO A CA 1
ATOM 610 C C . PRO A 1 91 ? 9.901 5.493 -11.279 1.00 88.88 91 PRO A C 1
ATOM 612 O O . PRO A 1 91 ? 9.195 5.905 -10.354 1.00 88.88 91 PRO A O 1
ATOM 615 N N . GLU A 1 92 ? 9.462 4.537 -12.099 1.00 90.69 92 GLU A N 1
ATOM 616 C CA . GLU A 1 92 ? 8.160 3.881 -11.979 1.00 90.69 92 GLU A CA 1
ATOM 617 C C . GLU A 1 92 ? 8.008 3.094 -10.672 1.00 90.69 92 GLU A C 1
ATOM 619 O O . GLU A 1 92 ? 6.888 2.945 -10.181 1.00 90.69 92 GLU A O 1
ATOM 624 N N . GLN A 1 93 ? 9.116 2.662 -10.057 1.00 89.62 93 GLN A N 1
ATOM 625 C CA . GLN A 1 93 ? 9.097 2.034 -8.735 1.00 89.62 93 GLN A CA 1
ATOM 626 C C . GLN A 1 93 ? 8.537 2.995 -7.687 1.00 89.62 93 GLN A C 1
ATOM 628 O O . GLN A 1 93 ? 7.690 2.618 -6.880 1.00 89.62 93 GLN A O 1
ATOM 633 N N . VAL A 1 94 ? 8.955 4.261 -7.727 1.00 91.44 94 VAL A N 1
ATOM 634 C CA . VAL A 1 94 ? 8.456 5.271 -6.792 1.00 91.44 94 VAL A CA 1
ATOM 635 C C . VAL A 1 94 ? 6.992 5.596 -7.047 1.00 91.44 94 VAL A C 1
ATOM 637 O O . VAL A 1 94 ? 6.216 5.644 -6.092 1.00 91.44 94 VAL A O 1
ATOM 640 N N . ALA A 1 95 ? 6.589 5.725 -8.312 1.00 92.62 95 ALA A N 1
ATOM 641 C CA . ALA A 1 95 ? 5.186 5.934 -8.656 1.00 92.62 95 ALA A CA 1
ATOM 642 C C . ALA A 1 95 ? 4.298 4.771 -8.171 1.00 92.62 95 ALA A C 1
ATOM 644 O O . ALA A 1 95 ? 3.214 4.998 -7.628 1.00 92.62 95 ALA A O 1
ATOM 645 N N . ALA A 1 96 ? 4.770 3.529 -8.311 1.00 91.69 96 ALA A N 1
ATOM 646 C CA . ALA A 1 96 ? 4.062 2.349 -7.832 1.00 91.69 96 ALA A CA 1
ATOM 647 C C . ALA A 1 96 ? 3.941 2.331 -6.300 1.00 91.69 96 ALA A C 1
ATOM 649 O O . ALA A 1 96 ? 2.859 2.055 -5.781 1.00 91.69 96 ALA A O 1
ATOM 650 N N . LEU A 1 97 ? 5.010 2.672 -5.570 1.00 94.50 97 LEU A N 1
ATOM 651 C CA . LEU A 1 97 ? 4.978 2.766 -4.107 1.00 94.50 97 LEU A CA 1
ATOM 652 C C . LEU A 1 97 ? 3.995 3.836 -3.628 1.00 94.50 97 LEU A C 1
ATOM 654 O O . LEU A 1 97 ? 3.236 3.590 -2.689 1.00 94.50 97 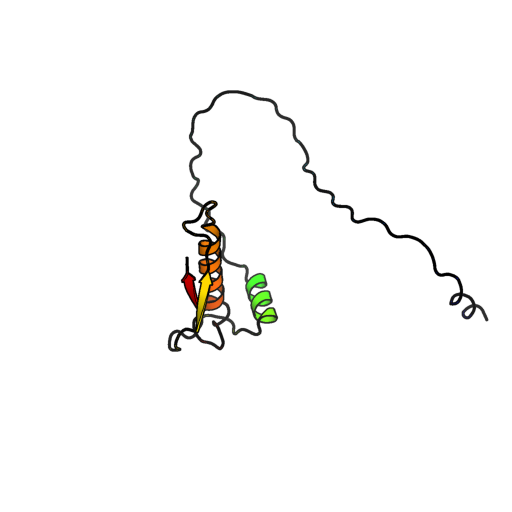LEU A O 1
ATOM 658 N N . ASP A 1 98 ? 3.958 4.992 -4.288 1.00 94.50 98 ASP A N 1
ATOM 659 C CA . ASP A 1 98 ? 3.017 6.060 -3.947 1.00 94.50 98 ASP A CA 1
ATOM 660 C C . ASP A 1 98 ? 1.570 5.630 -4.204 1.00 94.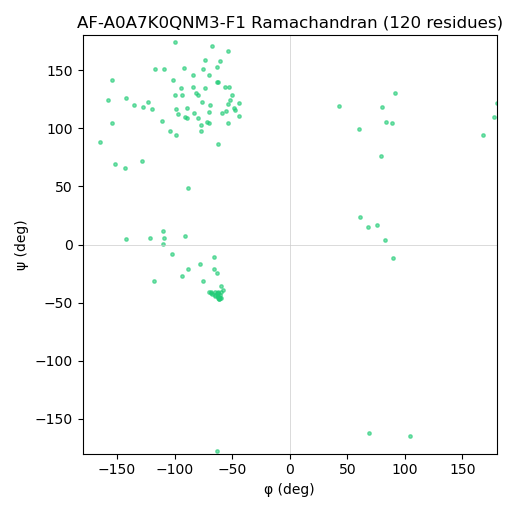50 98 ASP A C 1
ATOM 662 O O . ASP A 1 98 ? 0.702 5.798 -3.341 1.00 94.50 98 ASP A O 1
ATOM 666 N N . ALA A 1 99 ? 1.313 4.992 -5.349 1.00 95.06 99 ALA A N 1
ATOM 667 C CA . ALA A 1 99 ? -0.006 4.470 -5.685 1.00 95.06 99 ALA A CA 1
ATOM 668 C C . ALA A 1 99 ? -0.469 3.389 -4.695 1.00 95.06 99 ALA A C 1
ATOM 670 O O . ALA A 1 99 ? -1.615 3.425 -4.239 1.00 95.06 99 ALA A O 1
ATOM 671 N N . VAL A 1 100 ? 0.412 2.454 -4.319 1.00 95.38 100 VAL A N 1
ATOM 672 C CA . VAL A 1 100 ? 0.067 1.374 -3.385 1.00 95.38 100 VAL A CA 1
ATOM 673 C C . VAL A 1 100 ? -0.173 1.914 -1.977 1.00 95.38 100 VAL A C 1
ATOM 675 O O . VAL A 1 100 ? -1.144 1.524 -1.331 1.00 95.38 100 VAL A O 1
ATOM 678 N N . THR A 1 101 ? 0.651 2.864 -1.527 1.00 97.19 101 THR A N 1
ATOM 679 C CA . THR A 1 101 ? 0.506 3.500 -0.210 1.00 97.19 101 THR A CA 1
ATOM 680 C C . THR A 1 101 ? -0.827 4.226 -0.123 1.00 97.19 101 THR A C 1
ATOM 682 O O . THR A 1 101 ? -1.576 4.054 0.840 1.00 97.19 101 THR A O 1
ATOM 685 N N . LYS A 1 102 ? -1.171 4.978 -1.174 1.00 96.69 102 LYS A N 1
ATOM 686 C CA . LYS A 1 102 ? -2.458 5.660 -1.279 1.00 96.69 102 LYS A CA 1
ATOM 687 C C . LYS A 1 102 ? -3.620 4.671 -1.270 1.00 96.69 102 LYS A C 1
ATOM 689 O O . LYS A 1 102 ? -4.567 4.856 -0.515 1.00 96.69 102 LYS A O 1
ATOM 694 N N . PHE A 1 103 ? -3.542 3.598 -2.055 1.00 96.88 103 PHE A N 1
ATOM 695 C CA . PHE A 1 103 ? -4.596 2.586 -2.105 1.00 96.88 103 PHE A CA 1
ATOM 696 C C . PHE A 1 103 ? -4.836 1.930 -0.739 1.00 96.88 103 PHE A C 1
ATOM 698 O O . PHE A 1 103 ? -5.979 1.838 -0.289 1.00 96.88 103 PHE A O 1
ATOM 705 N N . ILE A 1 104 ? -3.764 1.542 -0.046 1.00 97.56 104 ILE A N 1
ATOM 706 C CA . ILE A 1 104 ? -3.834 0.937 1.288 1.00 97.56 104 ILE A CA 1
ATOM 707 C C . ILE A 1 104 ? -4.460 1.908 2.295 1.00 97.56 104 ILE A C 1
ATOM 709 O O . ILE A 1 104 ? -5.372 1.532 3.034 1.00 97.56 104 ILE A O 1
ATOM 713 N N . ASN A 1 105 ? -4.017 3.165 2.291 1.00 98.06 105 ASN A N 1
ATOM 714 C CA . ASN A 1 105 ? -4.473 4.162 3.254 1.00 98.06 105 ASN A CA 1
ATOM 715 C C . ASN A 1 105 ? -5.878 4.684 2.979 1.00 98.06 105 ASN A C 1
ATOM 717 O O . ASN A 1 105 ? -6.567 5.032 3.926 1.00 98.06 105 ASN A O 1
ATOM 721 N N . GLU A 1 106 ? -6.319 4.760 1.725 1.00 97.44 106 GLU A N 1
ATOM 722 C CA . GLU A 1 106 ? -7.634 5.316 1.387 1.00 97.44 106 GLU A CA 1
ATOM 723 C C . GLU A 1 106 ? -8.734 4.257 1.293 1.00 97.44 106 GLU A C 1
ATOM 725 O O . GLU A 1 106 ? -9.911 4.585 1.471 1.00 97.44 106 GLU A O 1
ATOM 730 N N . LYS A 1 107 ? -8.383 3.008 0.959 1.00 97.38 107 LYS A N 1
ATOM 731 C CA . LYS A 1 107 ? -9.367 1.958 0.649 1.00 97.38 107 LYS A CA 1
ATOM 732 C C . LYS A 1 107 ? -9.325 0.767 1.598 1.00 97.38 107 LYS A C 1
ATOM 734 O O . LYS A 1 107 ? -10.377 0.159 1.805 1.00 97.38 107 LYS A O 1
ATOM 739 N N . LEU A 1 108 ? -8.157 0.429 2.150 1.00 97.94 108 LEU A N 1
ATOM 740 C CA . LEU A 1 108 ? -7.950 -0.810 2.916 1.00 97.94 108 LEU A CA 1
ATOM 741 C C . LEU A 1 108 ? -7.768 -0.595 4.426 1.00 97.94 108 LEU A C 1
ATOM 743 O O . LEU A 1 108 ? -7.502 -1.552 5.157 1.00 97.94 108 LEU A O 1
ATOM 747 N N . GLY A 1 109 ? -7.931 0.640 4.902 1.00 97.56 109 GLY A N 1
ATOM 748 C CA . GLY A 1 109 ? -7.881 0.966 6.323 1.00 97.56 109 GLY A CA 1
ATOM 749 C C . GLY A 1 109 ? -6.469 0.990 6.905 1.00 97.56 109 GLY A C 1
ATOM 750 O O . GLY A 1 109 ? -6.326 0.949 8.125 1.00 97.56 109 GLY A O 1
ATOM 751 N N . GLY A 1 110 ? -5.431 1.057 6.067 1.00 97.31 110 GLY A N 1
ATOM 752 C CA . GLY A 1 110 ? -4.045 1.047 6.531 1.00 97.31 110 GLY A CA 1
ATOM 753 C C . GLY A 1 110 ? -3.603 -0.296 7.130 1.00 97.31 110 GLY A C 1
ATOM 754 O O . GLY A 1 110 ? -4.226 -1.337 6.922 1.00 97.31 110 GLY A O 1
ATOM 755 N N . VAL A 1 111 ? -2.511 -0.286 7.895 1.00 96.88 111 VAL A N 1
ATOM 756 C CA . VAL A 1 111 ? -1.948 -1.471 8.563 1.00 96.88 111 VAL A CA 1
ATOM 757 C C . VAL A 1 111 ? -2.435 -1.508 10.009 1.00 96.88 111 VAL A C 1
ATOM 759 O O . VAL A 1 111 ? -2.096 -0.642 10.812 1.00 96.88 111 VAL A O 1
ATOM 762 N N . GLY A 1 112 ? -3.274 -2.488 10.361 1.00 95.12 112 GLY A N 1
ATOM 763 C CA . GLY A 1 112 ? -3.867 -2.564 11.708 1.00 95.12 112 GLY A CA 1
ATOM 764 C C . GLY A 1 112 ? -4.738 -1.347 12.071 1.00 95.12 112 GLY A C 1
ATOM 765 O O . GLY A 1 112 ? -4.913 -1.017 13.249 1.00 95.12 112 GLY A O 1
ATOM 766 N N . GLY A 1 113 ? -5.258 -0.642 11.062 1.00 96.69 113 GLY A N 1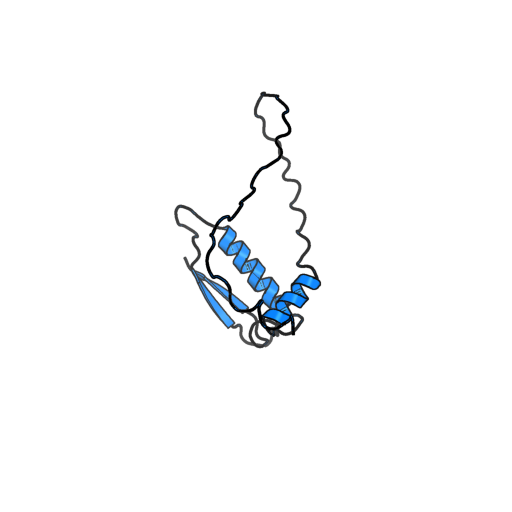
ATOM 767 C CA . GLY A 1 113 ? -5.981 0.619 11.220 1.00 96.69 113 GLY A CA 1
ATOM 768 C C . GLY A 1 113 ? -5.098 1.869 11.174 1.00 96.69 113 GLY A C 1
ATOM 769 O O . GLY A 1 113 ? -5.644 2.962 11.107 1.00 96.69 113 GLY A O 1
ATOM 770 N N . ALA A 1 114 ? -3.770 1.744 11.239 1.00 97.94 114 ALA A N 1
ATOM 771 C CA . ALA A 1 114 ? -2.849 2.877 11.216 1.00 97.94 114 ALA A CA 1
ATOM 772 C C . ALA A 1 114 ? -2.383 3.212 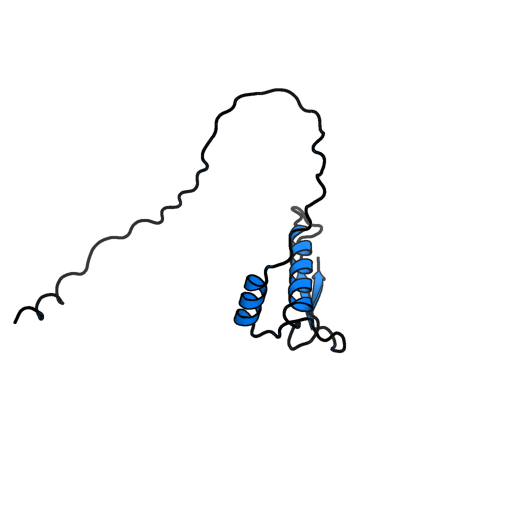9.785 1.00 97.94 114 ALA A C 1
ATOM 774 O O . ALA A 1 114 ? -2.304 2.307 8.951 1.00 97.94 114 ALA A O 1
ATOM 775 N N . PRO A 1 115 ? -2.036 4.474 9.476 1.00 98.50 115 PRO A N 1
ATOM 776 C CA . PRO A 1 115 ? -1.550 4.842 8.149 1.00 98.50 115 PRO A CA 1
ATOM 777 C C . PRO A 1 115 ? -0.234 4.130 7.814 1.00 98.50 115 PRO A C 1
ATOM 779 O O . PRO A 1 115 ? 0.650 4.015 8.658 1.00 98.50 115 PRO A O 1
ATOM 782 N N . LEU A 1 116 ? -0.086 3.670 6.577 1.00 98.25 116 LEU A N 1
ATOM 783 C CA . LEU A 1 116 ? 1.176 3.193 6.021 1.00 98.25 116 LEU A CA 1
ATOM 784 C C . LEU A 1 116 ? 1.993 4.376 5.491 1.00 98.25 116 LEU A C 1
ATOM 786 O O . LEU A 1 116 ? 1.466 5.219 4.764 1.00 98.25 116 LEU A O 1
ATOM 790 N N . GLU A 1 117 ? 3.287 4.396 5.792 1.00 97.88 117 GLU A N 1
ATOM 791 C CA . GLU A 1 117 ? 4.253 5.339 5.234 1.00 97.88 117 GLU A CA 1
ATOM 792 C C . GLU A 1 117 ? 5.439 4.561 4.651 1.00 97.88 117 GLU A C 1
ATOM 794 O O . GLU A 1 117 ? 6.153 3.856 5.369 1.00 97.88 117 GLU A O 1
ATOM 799 N N . ILE A 1 118 ? 5.662 4.686 3.342 1.00 96.25 118 ILE A N 1
ATOM 800 C CA . ILE A 1 118 ? 6.850 4.123 2.698 1.00 96.25 118 ILE A CA 1
ATOM 801 C C . ILE A 1 118 ? 7.975 5.154 2.742 1.00 96.25 118 ILE A C 1
ATOM 803 O O . ILE A 1 118 ? 7.886 6.223 2.137 1.00 96.25 118 ILE A O 1
ATOM 807 N N . VAL A 1 119 ? 9.054 4.805 3.438 1.00 95.06 119 VAL A N 1
ATOM 808 C CA . VAL A 1 119 ? 10.285 5.592 3.496 1.00 95.06 119 VAL A CA 1
ATOM 809 C C . VAL A 1 119 ? 11.183 5.131 2.354 1.00 95.06 119 VAL A C 1
ATOM 811 O O . VAL A 1 119 ? 11.701 4.017 2.366 1.00 95.06 119 VAL A O 1
ATOM 814 N N . LYS A 1 120 ? 11.333 5.979 1.339 1.00 90.88 120 LYS A N 1
ATOM 815 C CA . LYS A 1 120 ? 12.126 5.671 0.145 1.00 90.88 120 LYS A CA 1
ATOM 816 C C . LYS A 1 120 ? 13.611 5.869 0.448 1.00 90.88 120 LYS A C 1
ATOM 818 O O . LYS A 1 120 ? 14.003 6.928 0.936 1.00 90.88 120 LYS A O 1
ATOM 823 N N . CYS A 1 121 ? 14.408 4.857 0.135 1.00 86.00 121 CYS A N 1
ATOM 824 C CA . CYS A 1 121 ? 15.857 4.841 0.284 1.00 86.00 121 CYS A CA 1
ATOM 825 C C . CYS A 1 121 ? 16.518 4.701 -1.095 1.00 86.00 121 CYS A C 1
ATOM 827 O O . CYS A 1 121 ? 15.941 4.088 -2.000 1.00 86.00 121 CYS A O 1
ATOM 829 N N . THR A 1 122 ? 17.724 5.245 -1.229 1.00 78.50 122 THR A N 1
ATOM 830 C CA . THR A 1 122 ? 18.585 5.159 -2.421 1.00 78.50 122 THR A CA 1
ATOM 831 C C . THR A 1 122 ? 19.830 4.353 -2.111 1.00 78.50 122 THR A C 1
ATOM 833 O O . THR A 1 122 ? 20.379 4.590 -1.008 1.00 78.50 122 THR A O 1
#

pLDDT: mean 75.87, std 23.11, range [34.38, 98.5]

Sequence (122 aa):
MKILRVLLAALVCVALAVTVAACGDDNKDNGSGGSSSTTKTDGGSAAAGPSQATVDLALKYTGGKAGAADSAKPPVKIGFTTMIGGTPEFPEQVAALDAVTKFINEKLGGVGGAPLEIVKCT

Secondary structure (DSSP, 8-state):
--SSSSSS--------------------------------------PPPPPHHHHHHHHHHHTPPSB---TTSPPEEEEEE---SSSS--THHHHHHHHHHHHHHHHB--BTTBPEEEEEE-

Mean predicted aligned error: 17.03 Å

Solvent-accessible surface area (backbone atoms only — not comparable to full-atom values): 8102 Å² total; per-residue (Å²): 144,82,82,87,75,78,89,77,72,76,85,87,82,84,84,89,78,90,78,86,87,85,77,84,84,83,80,89,80,90,81,90,80,81,93,75,93,74,80,73,78,69,71,77,71,76,72,77,70,83,51,69,71,56,51,53,50,49,30,69,74,68,71,41,45,85,35,56,27,40,81,90,42,76,62,50,75,43,81,42,81,47,50,56,93,50,91,79,63,44,67,64,57,57,55,50,52,53,52,51,40,48,47,35,26,54,48,26,9,24,60,97,42,14,27,57,40,80,43,81,39,110

Foldseek 3Di:
DPPPPPPDDDDDDDDDDDDDDDDDDDDDDDDDDDDDDDPPPPPPPPPPPDDPVRLVVVCVVPVFDFFAADAVDDEDEDEDEAQDPDVVHDCVVVVVVVSVQCCCGGTRCDDVSHRYDYDYDD